Protein AF-A0A835E9G3-F1 (afdb_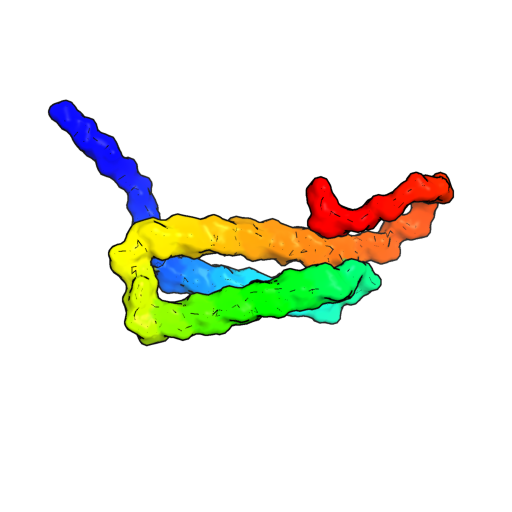mo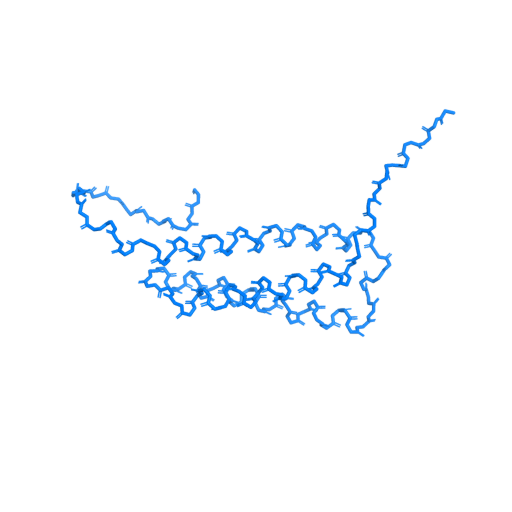nomer)

Mean predicted aligned error: 10.94 Å

Radius of gyration: 18.56 Å; Cα contacts (8 Å, |Δi|>4): 81; chains: 1; bounding box: 53×31×53 Å

Nearest PDB structures (foldseek):
  7w4d-assembly1_H  TM=5.711E-01  e=5.400E-01  Sus scrofa
  1s94-assembly1_A  TM=4.400E-01  e=3.464E-01  Doryteuthis pealeii
  8iao-assembly1_V  TM=5.916E-01  e=2.045E+00  Mus musculus
  7v2d-assembly1_H  TM=5.210E-01  e=1.638E+00  Sus scrofa
  1vcs-assembly1_A  TM=3.240E-01  e=3.188E+00  Mus musculus

Solvent-accessible surface area (backbone atoms only — not comparable to full-atom values): 6708 Å² total; per-residue (Å²): 135,85,79,83,73,70,86,68,76,81,59,56,42,67,62,43,50,55,50,40,40,53,49,35,51,52,33,42,59,42,46,78,64,41,82,42,63,60,66,61,38,50,50,51,38,54,54,39,49,54,49,38,56,52,49,56,51,39,55,74,70,56,76,46,80,83,40,77,67,49,33,54,54,41,52,58,47,40,55,51,47,54,52,50,37,54,50,37,51,55,32,47,59,64,77,75,77,82,75,89,81,88,81,93,74,85,80,70,75,84,55,133

InterPro domains:
  IPR036537 Adaptor protein Cbl, N-terminal domain superfamily [G3DSA:1.20.930.20] (12-109)
  IPR054000 Mixed lineage kinase domain-like, N-terminal domain [PF22215] (17-105)
  IPR059179 MLKL-like, MCAfunc domain [cd21037] (20-105)

Structure (mmCIF, N/CA/C/O backbone):
data_AF-A0A835E9G3-F1
#
_entry.id   AF-A0A835E9G3-F1
#
loop_
_atom_site.group_PDB
_atom_site.id
_atom_site.type_symbol
_atom_site.label_atom_id
_atom_site.label_alt_id
_atom_site.label_comp_id
_atom_site.label_asym_id
_atom_site.label_entity_id
_atom_site.label_seq_id
_atom_site.pdbx_PDB_ins_code
_atom_site.Cartn_x
_atom_site.Cartn_y
_atom_site.Cartn_z
_atom_site.occupancy
_atom_site.B_iso_or_equiv
_atom_site.auth_seq_id
_atom_site.auth_comp_id
_atom_site.auth_asym_id
_atom_site.auth_atom_id
_atom_site.pdbx_PDB_model_num
ATOM 1 N N . MET A 1 1 ? 44.387 0.442 -13.099 1.00 39.34 1 MET A N 1
ATOM 2 C CA . MET A 1 1 ? 43.894 1.091 -11.867 1.00 39.34 1 MET A CA 1
ATOM 3 C C . MET A 1 1 ? 42.383 0.963 -11.883 1.00 39.34 1 MET A C 1
ATOM 5 O O . MET A 1 1 ? 41.772 1.375 -12.857 1.00 39.34 1 MET A O 1
ATOM 9 N N . ALA A 1 2 ? 41.844 0.213 -10.924 1.00 41.78 2 ALA A N 1
ATOM 10 C CA . ALA A 1 2 ? 40.515 -0.388 -10.968 1.00 41.78 2 ALA A CA 1
ATOM 11 C C . ALA A 1 2 ? 39.379 0.650 -10.983 1.00 41.78 2 ALA A C 1
ATOM 13 O O . ALA A 1 2 ? 39.349 1.551 -10.149 1.00 41.78 2 ALA A O 1
ATOM 14 N N . LEU A 1 3 ? 38.424 0.477 -11.901 1.00 42.53 3 LEU A N 1
ATOM 15 C CA . LEU A 1 3 ? 37.092 1.059 -11.774 1.00 42.53 3 LEU A CA 1
ATOM 16 C C . LEU A 1 3 ? 36.376 0.287 -10.666 1.00 42.53 3 LEU A C 1
ATOM 18 O O . LEU A 1 3 ? 36.124 -0.910 -10.805 1.00 42.53 3 LEU A O 1
ATOM 22 N N . ILE A 1 4 ? 36.069 0.968 -9.565 1.00 52.56 4 ILE A N 1
ATOM 23 C CA . ILE A 1 4 ? 35.143 0.476 -8.547 1.00 52.56 4 ILE A CA 1
ATOM 24 C C . ILE A 1 4 ? 33.754 0.492 -9.190 1.00 52.56 4 ILE A C 1
ATOM 26 O O . ILE A 1 4 ? 32.985 1.436 -9.034 1.00 52.56 4 ILE A O 1
ATOM 30 N N . VAL A 1 5 ? 33.436 -0.541 -9.967 1.00 53.09 5 VAL A N 1
ATOM 31 C CA . VAL A 1 5 ? 32.042 -0.903 -10.199 1.00 53.09 5 VAL A CA 1
ATOM 32 C C . VAL A 1 5 ? 31.609 -1.532 -8.888 1.00 53.09 5 VAL A C 1
ATOM 34 O O . VAL A 1 5 ? 31.922 -2.689 -8.602 1.00 53.09 5 VAL A O 1
ATOM 37 N N . GLY A 1 6 ? 30.993 -0.714 -8.032 1.00 47.53 6 GLY A N 1
ATOM 38 C CA . GLY A 1 6 ? 30.324 -1.210 -6.842 1.00 47.53 6 GLY A CA 1
ATOM 39 C C . GLY A 1 6 ? 29.452 -2.391 -7.249 1.00 47.53 6 GLY A C 1
ATOM 40 O O . GLY A 1 6 ? 28.755 -2.322 -8.263 1.00 47.53 6 GLY A O 1
ATOM 41 N N . HIS A 1 7 ? 29.534 -3.481 -6.491 1.00 45.19 7 HIS A N 1
ATOM 42 C CA . HIS A 1 7 ? 28.555 -4.558 -6.541 1.00 45.19 7 HIS A CA 1
ATOM 43 C C . HIS A 1 7 ? 27.198 -3.951 -6.169 1.00 45.19 7 HIS A C 1
ATOM 45 O O . HIS A 1 7 ? 26.786 -3.961 -5.013 1.00 45.19 7 HIS A O 1
ATOM 51 N N . ARG A 1 8 ? 26.531 -3.329 -7.141 1.00 47.91 8 ARG A N 1
ATOM 52 C CA . ARG A 1 8 ? 25.145 -2.922 -7.016 1.00 47.91 8 ARG A CA 1
ATOM 53 C C . ARG A 1 8 ? 24.387 -4.232 -7.100 1.00 47.91 8 ARG A C 1
ATOM 55 O O . ARG A 1 8 ? 24.324 -4.830 -8.172 1.00 47.91 8 ARG A O 1
ATOM 62 N N . SER A 1 9 ? 23.928 -4.718 -5.950 1.00 51.62 9 SER A N 1
ATOM 63 C CA . SER A 1 9 ? 22.948 -5.795 -5.894 1.00 51.62 9 SER A CA 1
ATOM 64 C C . SER A 1 9 ? 21.867 -5.428 -6.907 1.00 51.62 9 SER A C 1
ATOM 66 O O . SER A 1 9 ? 21.237 -4.378 -6.770 1.00 51.62 9 SER A O 1
ATOM 68 N N . MET A 1 10 ? 21.734 -6.196 -7.989 1.00 54.12 10 MET A N 1
ATOM 69 C CA . MET A 1 10 ? 20.598 -6.054 -8.891 1.00 54.12 10 MET A CA 1
ATOM 70 C C . MET A 1 10 ? 19.399 -6.553 -8.094 1.00 54.12 10 MET A C 1
ATOM 72 O O . MET A 1 10 ? 19.069 -7.734 -8.128 1.00 54.12 10 MET A O 1
ATOM 76 N N . ALA A 1 11 ? 18.831 -5.670 -7.271 1.00 63.62 11 ALA A N 1
ATOM 77 C CA . ALA A 1 11 ? 17.562 -5.923 -6.627 1.00 63.62 11 ALA A CA 1
ATOM 78 C C . ALA A 1 11 ? 16.552 -6.130 -7.753 1.00 63.62 11 ALA A C 1
ATOM 80 O O . ALA A 1 11 ? 16.389 -5.252 -8.607 1.00 63.62 11 ALA A O 1
ATOM 81 N N . ASP A 1 12 ? 15.958 -7.320 -7.777 1.00 81.12 12 ASP A N 1
ATOM 82 C CA . ASP A 1 12 ? 14.946 -7.690 -8.751 1.00 81.12 12 ASP A CA 1
ATOM 83 C C . ASP A 1 12 ? 13.756 -6.726 -8.604 1.00 81.12 12 ASP A C 1
ATOM 85 O O . ASP A 1 12 ? 13.077 -6.740 -7.569 1.00 81.12 12 ASP A O 1
ATOM 89 N N . PRO A 1 13 ? 13.505 -5.859 -9.600 1.00 81.00 13 PRO A N 1
ATOM 90 C CA . PRO A 1 13 ? 12.441 -4.870 -9.516 1.00 81.00 13 PRO A CA 1
ATOM 91 C C . PRO A 1 13 ? 11.066 -5.537 -9.401 1.00 81.00 13 PRO A C 1
ATOM 93 O O . PRO A 1 13 ? 10.174 -4.976 -8.767 1.00 81.00 13 PRO A O 1
ATOM 96 N N . VAL A 1 14 ? 10.896 -6.752 -9.934 1.00 84.38 14 VAL A N 1
ATOM 97 C CA . VAL A 1 14 ? 9.651 -7.518 -9.799 1.00 84.38 14 VAL A CA 1
ATOM 98 C C . VAL A 1 14 ? 9.419 -7.923 -8.345 1.00 84.38 14 VAL A C 1
ATOM 100 O O . VAL A 1 14 ? 8.335 -7.684 -7.808 1.00 84.38 14 VAL A O 1
ATOM 103 N N . ALA A 1 15 ? 10.441 -8.464 -7.679 1.00 87.00 15 ALA A N 1
ATOM 104 C CA . ALA A 1 15 ? 10.374 -8.785 -6.255 1.00 87.00 15 ALA A CA 1
ATOM 105 C C . ALA A 1 15 ? 10.102 -7.539 -5.389 1.00 87.00 15 ALA A C 1
ATOM 107 O O . ALA A 1 15 ? 9.321 -7.606 -4.435 1.00 87.00 15 ALA A O 1
ATOM 108 N N . GLY A 1 16 ? 10.693 -6.391 -5.745 1.00 88.81 16 GLY A N 1
ATOM 109 C CA . GLY A 1 16 ? 10.434 -5.108 -5.083 1.00 88.81 16 GLY A CA 1
ATOM 110 C C . GLY A 1 16 ? 8.968 -4.674 -5.189 1.00 88.81 16 GLY A C 1
ATOM 111 O O . GLY A 1 16 ? 8.343 -4.332 -4.183 1.00 88.81 16 GLY A O 1
ATOM 112 N N . VAL A 1 17 ? 8.372 -4.759 -6.385 1.00 90.12 17 VAL A N 1
ATOM 113 C CA . VAL A 1 17 ? 6.946 -4.441 -6.585 1.00 90.12 17 VAL A CA 1
ATOM 114 C C . VAL A 1 17 ? 6.045 -5.384 -5.796 1.00 90.12 17 VAL A C 1
ATOM 116 O O . VAL A 1 17 ? 5.120 -4.918 -5.130 1.00 90.12 17 VAL A O 1
ATOM 119 N N . GLU A 1 18 ? 6.323 -6.690 -5.803 1.00 91.12 18 GLU A N 1
ATOM 120 C CA . GLU A 1 18 ? 5.542 -7.656 -5.023 1.00 91.12 18 GLU A CA 1
ATOM 121 C C . GLU A 1 18 ? 5.555 -7.306 -3.526 1.00 91.12 18 GLU A C 1
ATOM 123 O O . GLU A 1 18 ? 4.517 -7.339 -2.856 1.00 91.12 18 GLU A O 1
ATOM 128 N N . LYS A 1 19 ? 6.719 -6.917 -2.994 1.00 92.56 19 LYS A N 1
ATOM 129 C CA . LYS A 1 19 ? 6.858 -6.506 -1.595 1.00 92.56 19 LYS A CA 1
ATOM 130 C C . LYS A 1 19 ? 6.109 -5.207 -1.296 1.00 92.56 19 LYS A C 1
ATOM 132 O O . LYS A 1 19 ? 5.402 -5.140 -0.290 1.00 92.56 19 LYS A O 1
ATOM 137 N N . ILE A 1 20 ? 6.177 -4.217 -2.185 1.00 93.94 20 ILE A N 1
ATOM 138 C CA . ILE A 1 20 ? 5.412 -2.967 -2.076 1.00 93.94 20 ILE A CA 1
ATOM 139 C C . ILE A 1 20 ? 3.901 -3.229 -2.080 1.00 93.94 20 ILE A C 1
ATOM 141 O O . ILE A 1 20 ? 3.179 -2.659 -1.261 1.00 93.94 20 ILE A O 1
ATOM 145 N N . VAL A 1 21 ? 3.403 -4.111 -2.951 1.00 93.31 21 VAL A N 1
ATOM 146 C CA . VAL A 1 21 ? 1.979 -4.486 -2.983 1.00 93.31 21 VAL A CA 1
ATOM 147 C C . VAL A 1 21 ? 1.559 -5.138 -1.663 1.00 93.31 21 VAL A C 1
ATOM 149 O O . VAL A 1 21 ? 0.529 -4.765 -1.099 1.00 93.31 21 VAL A O 1
ATOM 152 N N . LYS A 1 22 ? 2.374 -6.047 -1.112 1.00 95.38 22 LYS A N 1
ATOM 153 C CA . LYS A 1 22 ? 2.115 -6.664 0.202 1.00 95.38 22 LYS A CA 1
ATOM 154 C C . LYS A 1 22 ? 2.091 -5.634 1.333 1.00 95.38 22 LYS A C 1
ATOM 156 O O . LYS A 1 22 ? 1.175 -5.665 2.152 1.00 95.38 22 LYS A O 1
ATOM 161 N N . LEU A 1 23 ? 3.046 -4.701 1.361 1.00 96.38 23 LEU A N 1
ATOM 162 C CA . LEU A 1 23 ? 3.049 -3.598 2.329 1.00 96.38 23 LEU A CA 1
ATOM 163 C C . LEU A 1 23 ? 1.799 -2.726 2.184 1.00 96.38 23 LEU A C 1
ATOM 165 O O . LEU A 1 23 ? 1.204 -2.333 3.185 1.00 96.38 23 LEU A O 1
ATOM 169 N N . GLY A 1 24 ? 1.364 -2.465 0.951 1.00 95.69 24 GLY A N 1
ATOM 170 C CA . GLY A 1 24 ? 0.167 -1.675 0.699 1.00 95.69 24 GLY A CA 1
ATOM 171 C C . GLY A 1 24 ? -1.112 -2.309 1.236 1.00 95.69 24 GLY A C 1
ATOM 172 O O . GLY A 1 24 ? -1.936 -1.618 1.841 1.00 95.69 24 GLY A O 1
ATOM 173 N N . LEU A 1 25 ? -1.244 -3.628 1.092 1.00 96.19 25 LEU A N 1
ATOM 174 C CA . LEU A 1 25 ? -2.340 -4.388 1.691 1.00 96.19 25 LEU A CA 1
ATOM 175 C C . LEU A 1 25 ? -2.280 -4.360 3.223 1.00 96.19 25 LEU A C 1
ATOM 177 O O . LEU A 1 25 ? -3.289 -4.053 3.852 1.00 96.19 25 LEU A O 1
ATOM 181 N N . ALA A 1 26 ? -1.102 -4.573 3.815 1.00 96.81 26 ALA A N 1
ATOM 182 C CA . ALA A 1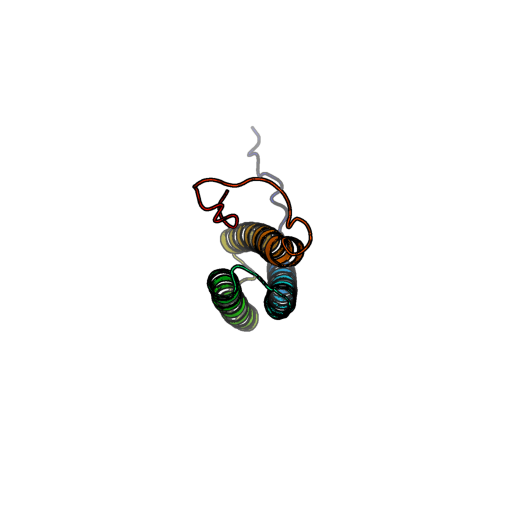 26 ? -0.929 -4.513 5.267 1.00 96.81 26 ALA A CA 1
ATOM 183 C C . ALA A 1 26 ? -1.286 -3.130 5.842 1.00 96.81 26 ALA A C 1
ATOM 185 O O . ALA A 1 26 ? -1.945 -3.035 6.874 1.00 96.81 26 ALA A O 1
ATOM 186 N N . ILE A 1 27 ? -0.909 -2.045 5.156 1.00 96.12 27 ILE A N 1
ATOM 187 C CA . ILE A 1 27 ? -1.285 -0.677 5.542 1.00 96.12 27 ILE A CA 1
ATOM 188 C C . ILE A 1 27 ? -2.796 -0.495 5.464 1.00 96.12 27 ILE A C 1
ATOM 190 O O . ILE A 1 27 ? -3.388 0.029 6.401 1.00 96.12 27 ILE A O 1
ATOM 194 N N . LYS A 1 28 ? -3.436 -0.931 4.375 1.00 95.88 28 LYS A N 1
ATOM 195 C CA . LYS A 1 28 ? -4.896 -0.864 4.241 1.00 95.88 28 LYS A CA 1
ATOM 196 C C . LYS A 1 28 ? -5.585 -1.566 5.416 1.00 95.88 28 LYS A C 1
ATOM 198 O O . LYS A 1 28 ? -6.438 -0.957 6.053 1.00 95.88 28 LYS A O 1
ATOM 203 N N . GLU A 1 29 ? -5.191 -2.802 5.710 1.00 95.94 29 GLU A N 1
ATOM 204 C CA . GLU A 1 29 ? -5.748 -3.592 6.814 1.00 95.94 29 GLU A CA 1
ATOM 205 C C . GLU A 1 29 ? -5.507 -2.928 8.173 1.00 95.94 29 GLU A C 1
ATOM 207 O O . GLU A 1 29 ? -6.402 -2.887 9.013 1.00 95.94 29 GLU A O 1
ATOM 212 N N . ALA A 1 30 ? -4.321 -2.351 8.384 1.00 94.19 30 ALA A N 1
ATOM 213 C CA . ALA A 1 30 ? -4.006 -1.637 9.612 1.00 94.19 30 ALA A CA 1
ATOM 214 C C . ALA A 1 30 ? -4.847 -0.358 9.771 1.00 94.19 30 ALA A C 1
ATOM 216 O O . ALA A 1 30 ? -5.306 -0.069 10.875 1.00 94.19 30 ALA A O 1
ATOM 217 N N . VAL A 1 31 ? -5.093 0.382 8.684 1.00 94.19 31 VAL A N 1
ATOM 218 C CA . VAL A 1 31 ? -5.963 1.570 8.683 1.00 94.19 31 VAL A CA 1
ATOM 219 C C . VAL A 1 31 ? -7.415 1.196 8.980 1.00 94.19 31 VAL A C 1
ATOM 221 O O . VAL A 1 31 ? -8.095 1.932 9.687 1.00 94.19 31 VAL A O 1
ATOM 224 N N . ASP A 1 32 ? -7.892 0.040 8.519 1.00 93.25 32 ASP A N 1
ATOM 225 C CA . ASP A 1 32 ? -9.266 -0.411 8.781 1.00 93.25 32 ASP A CA 1
ATOM 226 C C . ASP A 1 32 ? -9.539 -0.685 10.279 1.00 93.25 32 ASP A C 1
ATOM 228 O O . ASP A 1 32 ? -10.698 -0.799 10.687 1.00 93.25 32 ASP A O 1
ATOM 232 N N . THR A 1 33 ? -8.499 -0.757 11.120 1.00 91.81 33 THR A N 1
ATOM 233 C CA . THR A 1 33 ? -8.620 -0.992 12.568 1.00 91.81 33 THR A CA 1
ATOM 234 C C . THR A 1 33 ? -8.233 0.205 13.444 1.00 91.81 33 THR A C 1
ATOM 236 O O . THR A 1 33 ? -8.370 0.116 14.670 1.00 91.81 33 THR A O 1
ATOM 239 N N . VAL A 1 34 ? -7.783 1.328 12.863 1.00 88.81 34 VAL A N 1
ATOM 240 C CA . VAL A 1 34 ? -7.397 2.513 13.649 1.00 88.81 34 VAL A CA 1
ATOM 241 C C . VAL A 1 34 ? -8.590 3.114 14.395 1.00 88.81 34 VAL A C 1
ATOM 243 O O . VAL A 1 34 ? -9.741 3.005 13.978 1.00 88.81 34 VAL A O 1
ATOM 246 N N . ARG A 1 35 ? -8.310 3.748 15.538 1.00 84.88 35 ARG A N 1
ATOM 247 C CA . ARG A 1 35 ? -9.309 4.450 16.372 1.00 84.88 35 ARG A CA 1
ATOM 248 C C . ARG A 1 35 ? -8.987 5.931 16.573 1.00 84.88 35 ARG A C 1
ATOM 250 O O . ARG A 1 35 ? -9.752 6.652 17.210 1.00 84.88 35 ARG A O 1
ATOM 257 N N . HIS A 1 36 ?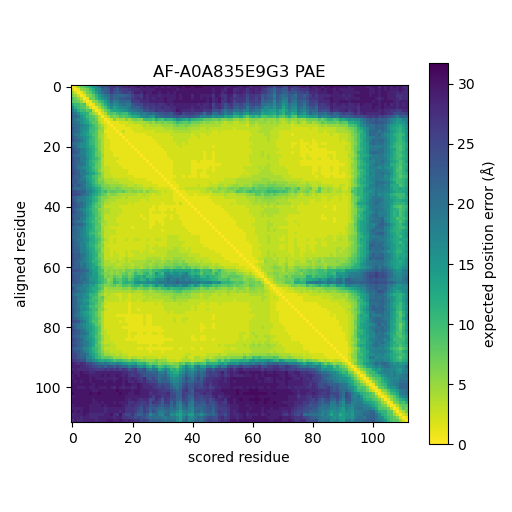 -7.839 6.369 16.065 1.00 83.25 36 HIS A N 1
ATOM 258 C CA . HIS A 1 36 ? -7.300 7.717 16.191 1.00 83.25 36 HIS A CA 1
ATOM 259 C C . HIS A 1 36 ? -6.653 8.127 14.869 1.00 83.25 36 HIS A C 1
ATOM 261 O O . HIS A 1 36 ? -6.179 7.261 14.135 1.00 83.25 36 HIS A O 1
ATOM 267 N N . ASN A 1 37 ? -6.607 9.436 14.597 1.00 83.81 37 ASN A N 1
ATOM 268 C CA . ASN A 1 37 ? -6.010 10.005 13.381 1.00 83.81 37 ASN A CA 1
ATOM 269 C C . ASN A 1 37 ? -6.560 9.345 12.101 1.00 83.81 37 ASN A C 1
ATOM 271 O O . ASN A 1 37 ? -5.811 8.972 11.195 1.00 83.81 37 ASN A O 1
ATOM 275 N N . GLU A 1 38 ? -7.878 9.100 12.073 1.00 87.75 38 GLU A N 1
ATOM 276 C CA . GLU A 1 38 ? -8.525 8.363 10.985 1.00 87.75 38 GLU A CA 1
ATOM 277 C C . GLU A 1 38 ? -8.342 9.078 9.647 1.00 87.75 38 GLU A C 1
ATOM 279 O O . GLU A 1 38 ? -8.122 8.419 8.636 1.00 87.75 38 GLU A O 1
ATOM 284 N N . GLU A 1 39 ? -8.402 10.409 9.615 1.00 90.94 39 GLU A N 1
ATOM 285 C CA . GLU A 1 39 ? -8.236 11.189 8.387 1.00 90.94 39 GLU A CA 1
ATOM 286 C C . GLU A 1 39 ? -6.823 11.027 7.809 1.00 90.94 39 GLU A C 1
ATOM 288 O O . GLU A 1 39 ? -6.665 10.662 6.641 1.00 90.94 39 GLU A O 1
ATOM 293 N N . GLU A 1 40 ? -5.797 11.187 8.643 1.00 89.38 40 GLU A N 1
ATOM 294 C CA . GLU A 1 40 ? -4.392 11.056 8.263 1.00 89.38 40 GLU A CA 1
ATOM 295 C C . GLU A 1 40 ? -4.062 9.621 7.830 1.00 89.38 40 GLU A C 1
ATOM 297 O O . GLU A 1 40 ? -3.436 9.403 6.789 1.00 89.38 40 GLU A O 1
ATOM 302 N N . CYS A 1 41 ? -4.551 8.623 8.572 1.00 92.62 41 CYS A N 1
ATOM 303 C CA . CYS A 1 41 ? -4.404 7.210 8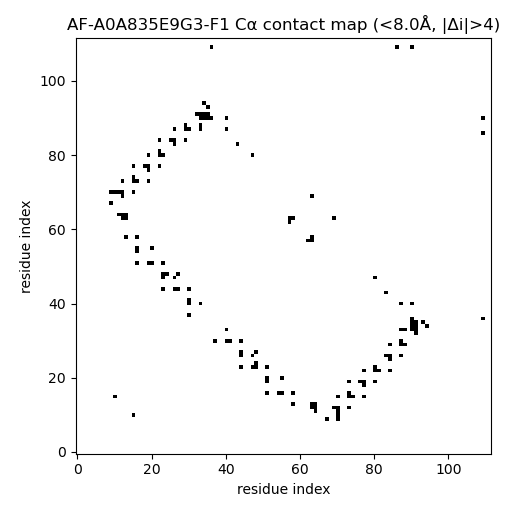.222 1.00 92.62 41 CYS A CA 1
ATOM 304 C C . CYS A 1 41 ? -5.109 6.877 6.897 1.00 92.62 41 CYS A C 1
ATOM 306 O O . CYS A 1 41 ? -4.574 6.145 6.060 1.00 92.62 41 CYS A O 1
ATOM 308 N N . ASN A 1 42 ? -6.289 7.452 6.655 1.00 93.81 42 ASN A N 1
ATOM 309 C CA . ASN A 1 42 ? -7.012 7.288 5.398 1.00 93.81 42 ASN A CA 1
ATOM 310 C C . ASN A 1 42 ? -6.282 7.924 4.213 1.00 93.81 42 ASN A C 1
ATOM 312 O O . ASN A 1 42 ? -6.313 7.376 3.106 1.00 93.81 42 ASN A O 1
ATOM 316 N N . GLU A 1 43 ? -5.613 9.056 4.421 1.00 94.38 43 GLU A N 1
ATOM 317 C CA . GLU A 1 43 ? -4.780 9.6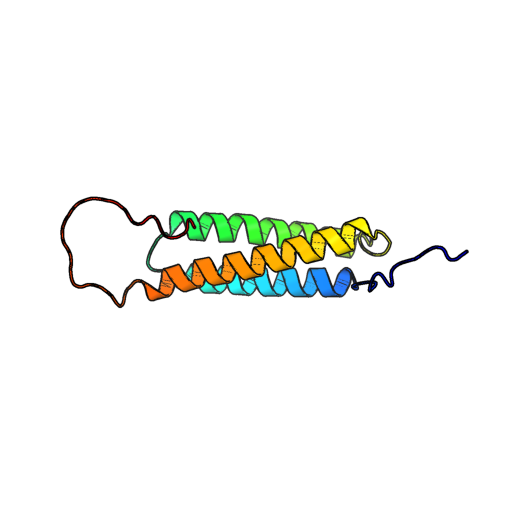70 3.395 1.00 94.38 43 GLU A CA 1
ATOM 318 C C . GLU A 1 43 ? -3.556 8.807 3.065 1.00 94.38 43 GLU A C 1
ATOM 320 O O . GLU A 1 43 ? -3.274 8.589 1.881 1.00 94.38 43 GLU A O 1
ATOM 325 N N . ILE A 1 44 ? -2.894 8.231 4.076 1.00 92.88 44 ILE A N 1
ATOM 326 C CA . ILE A 1 44 ? -1.825 7.244 3.872 1.00 92.88 44 ILE A CA 1
ATOM 327 C C . ILE A 1 44 ? -2.354 6.085 3.022 1.00 92.88 44 ILE A C 1
ATOM 329 O O . ILE A 1 44 ? -1.823 5.835 1.939 1.00 92.88 44 ILE A O 1
ATOM 333 N N . ARG A 1 45 ? -3.456 5.440 3.434 1.00 94.69 45 ARG A N 1
ATOM 334 C CA . ARG A 1 45 ? -4.081 4.337 2.682 1.00 94.69 45 ARG A CA 1
ATOM 335 C C . ARG A 1 45 ? -4.328 4.707 1.221 1.00 94.69 45 ARG A C 1
ATOM 337 O O . ARG A 1 45 ? -3.965 3.950 0.325 1.00 94.69 45 ARG A O 1
ATOM 344 N N . ARG A 1 46 ? -4.908 5.883 0.963 1.00 96.31 46 ARG A N 1
ATOM 345 C CA . ARG A 1 46 ? -5.208 6.354 -0.398 1.00 96.31 46 ARG A CA 1
ATOM 346 C C . ARG A 1 46 ? -3.950 6.455 -1.261 1.00 96.31 46 ARG A C 1
ATOM 348 O O . ARG A 1 46 ? -3.959 6.011 -2.407 1.00 96.31 46 ARG A O 1
ATOM 355 N N . ARG A 1 47 ? -2.881 7.059 -0.733 1.00 95.56 47 ARG A N 1
ATOM 356 C CA . ARG A 1 47 ? -1.620 7.252 -1.467 1.00 95.56 47 ARG A CA 1
ATOM 357 C C . ARG A 1 47 ? -0.937 5.918 -1.754 1.00 95.56 47 ARG A C 1
ATOM 359 O O . ARG A 1 47 ? -0.498 5.690 -2.876 1.00 95.56 47 ARG A O 1
ATOM 366 N N . VAL A 1 48 ? -0.915 5.033 -0.764 1.00 94.62 48 VAL A N 1
ATOM 367 C CA . VAL A 1 48 ? -0.295 3.712 -0.866 1.00 94.62 48 VAL A CA 1
ATOM 368 C C . VAL A 1 48 ? -0.991 2.839 -1.905 1.00 94.62 48 VAL A C 1
ATOM 370 O O . VAL A 1 48 ? -0.319 2.313 -2.787 1.00 94.62 48 VAL A O 1
ATOM 373 N N . LEU A 1 49 ? -2.326 2.758 -1.874 1.00 93.75 49 LEU A N 1
ATOM 374 C CA . LEU A 1 49 ? -3.086 2.003 -2.877 1.00 93.75 49 LEU A CA 1
ATOM 375 C C . LEU A 1 49 ? -2.835 2.533 -4.292 1.00 93.75 49 LEU A C 1
ATOM 377 O O . LEU A 1 49 ? -2.616 1.754 -5.214 1.00 93.75 49 LEU A O 1
ATOM 381 N N . ARG A 1 50 ? -2.759 3.861 -4.454 1.00 95.50 50 ARG A N 1
ATOM 382 C CA . ARG A 1 50 ? -2.441 4.471 -5.750 1.00 95.50 50 ARG A CA 1
ATOM 383 C C . ARG A 1 50 ? -1.052 4.073 -6.255 1.00 95.50 50 ARG A C 1
ATOM 385 O O . ARG A 1 50 ? -0.897 3.841 -7.451 1.00 95.50 50 ARG A O 1
ATOM 392 N N . PHE A 1 51 ? -0.048 3.997 -5.382 1.00 92.75 51 PHE A N 1
ATOM 393 C CA . PHE A 1 51 ? 1.275 3.510 -5.775 1.00 92.75 51 PHE A CA 1
ATOM 394 C C . PHE A 1 51 ? 1.239 2.028 -6.146 1.00 92.75 51 PHE A C 1
ATOM 396 O O . PHE A 1 51 ? 1.763 1.673 -7.196 1.00 92.75 51 PHE A O 1
ATOM 403 N N . SER A 1 52 ? 0.567 1.180 -5.363 1.00 90.62 52 SER A N 1
ATOM 404 C CA . SER A 1 52 ? 0.406 -0.243 -5.689 1.00 90.62 52 SER A CA 1
ATOM 405 C C . SER A 1 52 ? -0.250 -0.457 -7.062 1.00 90.62 52 SER A C 1
ATOM 407 O O . SER A 1 52 ? 0.234 -1.283 -7.838 1.00 90.62 52 SER A O 1
ATOM 409 N N . ASP A 1 53 ? -1.281 0.322 -7.404 1.00 91.25 53 ASP A N 1
ATOM 410 C CA . ASP A 1 53 ? -1.961 0.254 -8.706 1.00 91.25 53 ASP A CA 1
ATOM 411 C C . ASP A 1 53 ? -1.043 0.664 -9.867 1.00 91.25 53 ASP A C 1
ATOM 413 O O . ASP A 1 53 ? -1.023 0.011 -10.913 1.00 91.25 53 ASP A O 1
ATOM 417 N N . ILE A 1 54 ? -0.274 1.746 -9.695 1.00 92.81 54 ILE A N 1
ATOM 418 C CA . ILE A 1 54 ? 0.670 2.237 -10.710 1.00 92.81 54 ILE A CA 1
ATOM 419 C C . ILE A 1 54 ? 1.789 1.218 -10.933 1.00 92.81 54 ILE A C 1
ATOM 421 O O . ILE A 1 54 ? 2.110 0.895 -12.074 1.00 92.81 54 ILE A O 1
ATOM 425 N N . LEU A 1 55 ? 2.376 0.693 -9.858 1.00 90.62 55 LEU A N 1
ATOM 426 C CA . LEU A 1 55 ? 3.485 -0.255 -9.953 1.00 90.62 55 LEU A CA 1
ATOM 427 C C . LEU A 1 55 ? 3.038 -1.584 -10.561 1.00 90.62 55 LEU A C 1
ATOM 429 O O . LEU A 1 55 ? 3.750 -2.133 -11.396 1.00 90.62 55 LEU A O 1
ATOM 433 N N . SER A 1 56 ? 1.833 -2.053 -10.227 1.00 88.44 56 SER A N 1
ATOM 434 C CA . SER A 1 56 ? 1.249 -3.246 -10.850 1.00 88.44 56 SER A CA 1
ATOM 435 C C . SER A 1 56 ? 1.096 -3.074 -12.366 1.00 88.44 56 SER A C 1
ATOM 437 O O . SER A 1 56 ? 1.416 -3.986 -13.126 1.00 88.44 56 SER A O 1
ATOM 439 N N . GLN A 1 57 ? 0.664 -1.893 -12.826 1.00 89.88 57 GLN A N 1
ATOM 440 C CA . GLN A 1 57 ? 0.588 -1.579 -14.258 1.00 89.88 57 GLN A CA 1
ATOM 441 C C . GLN A 1 57 ? 1.976 -1.511 -14.908 1.00 89.88 57 GLN A C 1
ATOM 443 O O . GLN A 1 57 ? 2.178 -2.081 -15.977 1.00 89.88 57 GLN A O 1
ATOM 448 N N . LEU A 1 58 ? 2.949 -0.857 -14.267 1.00 87.19 58 LEU A N 1
ATOM 449 C CA . LEU A 1 58 ? 4.319 -0.751 -14.787 1.00 87.19 58 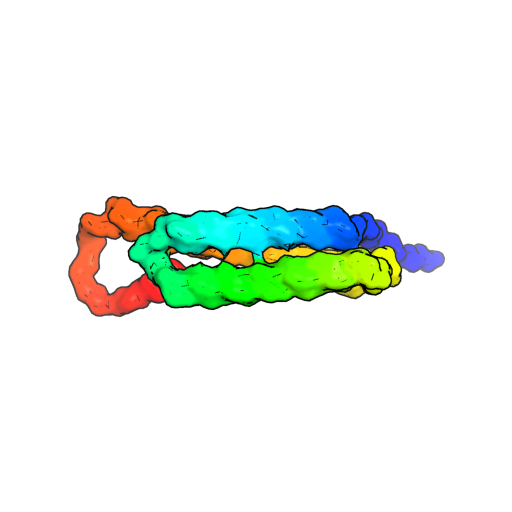LEU A CA 1
ATOM 450 C C . LEU A 1 58 ? 5.032 -2.108 -14.870 1.00 87.19 58 LEU A C 1
ATOM 452 O O . LEU A 1 58 ? 5.815 -2.344 -15.790 1.00 87.19 58 LEU A O 1
ATOM 456 N N . GLN A 1 59 ? 4.742 -3.015 -13.938 1.00 84.81 59 GLN A N 1
ATOM 457 C CA . GLN A 1 59 ? 5.251 -4.379 -13.982 1.00 84.81 59 GLN A CA 1
ATOM 458 C C . GLN A 1 59 ? 4.659 -5.145 -15.175 1.00 84.81 59 GLN A C 1
ATOM 460 O O . GLN A 1 59 ? 5.389 -5.834 -15.885 1.00 84.81 59 GLN A O 1
ATOM 465 N N . GLN A 1 60 ? 3.358 -4.987 -15.447 1.00 85.38 60 GLN A N 1
ATOM 466 C CA . GLN A 1 60 ? 2.685 -5.625 -16.588 1.00 85.38 60 GLN A CA 1
ATOM 467 C C . GLN A 1 60 ? 3.214 -5.142 -17.944 1.00 85.38 60 GLN A C 1
ATOM 469 O O . GLN A 1 60 ? 3.227 -5.913 -18.901 1.00 85.38 60 GLN A O 1
ATOM 474 N N . THR A 1 61 ? 3.671 -3.890 -18.041 1.00 85.12 61 THR A N 1
ATOM 475 C CA . THR A 1 61 ? 4.260 -3.349 -19.277 1.00 85.12 61 THR A CA 1
ATOM 476 C C . THR A 1 61 ? 5.732 -3.723 -19.465 1.00 85.12 61 THR A C 1
ATOM 478 O O . THR A 1 61 ? 6.302 -3.404 -20.507 1.00 85.12 61 THR A O 1
ATOM 481 N N . GLY A 1 62 ? 6.367 -4.377 -18.484 1.00 77.00 62 GLY A N 1
ATOM 482 C CA . GLY A 1 62 ? 7.783 -4.755 -18.534 1.00 77.00 62 GLY A CA 1
ATOM 483 C C . GLY A 1 62 ? 8.758 -3.578 -18.427 1.00 77.00 62 GLY A C 1
A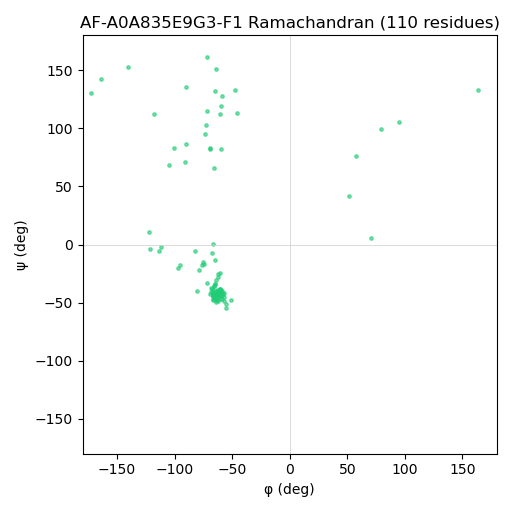TOM 484 O O . GLY A 1 62 ? 9.966 -3.780 -18.510 1.00 77.00 62 GLY A O 1
ATOM 485 N N . MET A 1 63 ? 8.266 -2.355 -18.193 1.00 73.88 63 MET A N 1
ATOM 486 C CA . MET A 1 63 ? 9.077 -1.127 -18.137 1.00 73.88 63 MET A CA 1
ATOM 487 C C . MET A 1 63 ? 10.038 -1.070 -16.938 1.00 73.88 63 MET A C 1
ATOM 489 O O . MET A 1 63 ? 10.852 -0.153 -16.839 1.00 73.88 63 MET A O 1
ATOM 493 N N . MET A 1 64 ? 9.939 -2.024 -16.012 1.00 72.50 64 MET A N 1
ATOM 494 C CA . MET A 1 64 ? 10.697 -2.034 -14.761 1.00 72.50 64 MET A CA 1
ATOM 495 C C . MET A 1 64 ? 11.984 -2.860 -14.810 1.00 72.50 64 MET A C 1
ATOM 497 O O . MET A 1 64 ? 12.846 -2.646 -13.965 1.00 72.50 64 MET A O 1
ATOM 501 N N 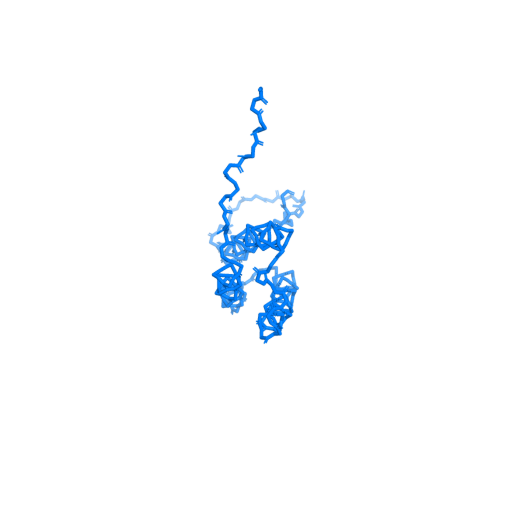. ASN A 1 65 ? 12.145 -3.754 -15.789 1.00 69.12 65 ASN A N 1
ATOM 502 C CA . ASN A 1 65 ? 13.164 -4.809 -15.737 1.00 69.12 65 ASN A CA 1
ATOM 503 C C . ASN A 1 65 ? 14.603 -4.339 -16.036 1.00 69.12 65 ASN A C 1
ATOM 505 O O . ASN A 1 65 ? 15.544 -5.019 -15.641 1.00 69.12 65 ASN A O 1
ATOM 509 N N . ASP A 1 66 ? 14.790 -3.165 -16.655 1.00 68.12 66 ASP A N 1
ATOM 510 C CA . ASP A 1 66 ? 16.090 -2.771 -17.232 1.00 68.12 66 ASP A CA 1
ATOM 511 C C . ASP A 1 66 ? 16.680 -1.460 -16.674 1.00 68.12 66 ASP A C 1
ATOM 513 O O . ASP A 1 66 ? 17.652 -0.927 -17.215 1.00 68.12 66 ASP A O 1
ATOM 517 N N . SER A 1 67 ? 16.118 -0.900 -15.594 1.00 75.12 67 SER A N 1
ATOM 518 C CA . SER A 1 67 ? 16.537 0.411 -15.071 1.00 75.12 67 SER A CA 1
ATOM 519 C C . SER A 1 67 ? 17.093 0.344 -13.641 1.00 75.12 67 SER A C 1
ATOM 521 O O . SER A 1 67 ? 16.327 0.189 -12.691 1.00 75.12 67 SER A O 1
ATOM 523 N N . PRO A 1 68 ? 18.403 0.590 -13.434 1.00 76.06 68 PRO A N 1
ATOM 524 C CA . PRO A 1 68 ? 18.996 0.708 -12.097 1.00 76.06 68 PRO A CA 1
ATOM 525 C C . PRO A 1 68 ? 18.400 1.841 -11.251 1.00 76.06 68 PRO A C 1
ATOM 527 O O . PRO A 1 68 ? 18.472 1.803 -10.024 1.00 76.06 68 PRO A O 1
ATOM 530 N N . ALA A 1 69 ? 17.840 2.871 -11.895 1.00 83.31 69 ALA A N 1
ATOM 531 C CA . ALA A 1 69 ? 17.116 3.934 -11.204 1.00 83.31 69 ALA A CA 1
ATOM 532 C C . ALA A 1 69 ? 15.764 3.437 -10.668 1.00 83.31 69 ALA A C 1
ATOM 534 O O . ALA A 1 69 ? 15.343 3.876 -9.602 1.00 83.31 69 ALA A O 1
ATOM 535 N N . MET A 1 70 ? 15.120 2.496 -11.371 1.00 83.94 70 MET A N 1
ATOM 536 C CA . MET A 1 70 ? 13.875 1.874 -10.918 1.00 83.94 70 MET A CA 1
ATOM 537 C C . MET A 1 70 ? 14.117 1.037 -9.661 1.00 83.94 70 MET A C 1
ATOM 539 O O . MET A 1 70 ? 13.398 1.215 -8.687 1.00 83.94 70 MET A O 1
ATOM 543 N N . SER A 1 71 ? 15.160 0.198 -9.637 1.00 83.25 71 SER A N 1
ATOM 544 C CA . SER A 1 71 ? 15.486 -0.605 -8.448 1.00 83.25 71 SER A CA 1
ATOM 545 C C . SER A 1 71 ? 15.716 0.263 -7.204 1.00 83.25 71 SER A C 1
ATOM 547 O O . SER A 1 71 ? 15.149 -0.031 -6.159 1.00 83.25 71 SER A O 1
ATOM 549 N N . GLY A 1 72 ? 16.474 1.364 -7.321 1.00 86.69 72 GLY A N 1
ATOM 550 C CA . GLY A 1 72 ? 16.688 2.285 -6.195 1.00 86.69 72 GLY A CA 1
ATOM 551 C C . GLY A 1 72 ? 15.406 2.989 -5.737 1.00 86.69 72 GLY A C 1
ATOM 552 O O . GLY A 1 72 ? 15.131 3.054 -4.547 1.00 86.69 72 GLY A O 1
ATOM 553 N N . ALA A 1 73 ? 14.571 3.450 -6.674 1.00 89.38 73 ALA A N 1
ATOM 554 C CA . ALA A 1 73 ? 13.295 4.081 -6.333 1.00 89.38 73 ALA A CA 1
ATOM 555 C C . ALA A 1 73 ? 12.308 3.109 -5.658 1.00 89.38 73 ALA A C 1
ATOM 557 O O . ALA A 1 73 ? 11.528 3.522 -4.800 1.00 89.38 73 ALA A O 1
ATOM 558 N N . LEU A 1 74 ? 12.323 1.830 -6.048 1.00 90.75 74 LEU A N 1
ATOM 559 C CA . LEU A 1 74 ? 11.515 0.788 -5.412 1.00 90.75 74 LEU A CA 1
ATOM 560 C C . LEU A 1 74 ? 11.994 0.504 -3.984 1.00 90.75 74 LEU A C 1
ATOM 562 O O . LEU A 1 74 ? 11.158 0.369 -3.097 1.00 90.75 74 LEU A O 1
ATOM 566 N N . GLU A 1 75 ? 13.306 0.473 -3.751 1.00 91.12 75 GLU A N 1
ATOM 567 C CA . GLU A 1 75 ? 13.892 0.313 -2.413 1.00 91.12 75 GLU A CA 1
ATOM 568 C C . GLU A 1 75 ? 13.509 1.484 -1.488 1.00 91.12 75 GLU A C 1
ATOM 570 O O . GLU A 1 75 ? 12.954 1.265 -0.411 1.00 91.12 75 GLU A O 1
ATOM 575 N N . ASP A 1 76 ? 13.666 2.730 -1.951 1.00 93.06 76 ASP A N 1
ATOM 576 C CA . ASP A 1 76 ? 13.269 3.929 -1.193 1.00 93.06 76 ASP A CA 1
ATOM 577 C C . ASP A 1 76 ? 11.761 3.941 -0.869 1.00 93.06 76 ASP A C 1
ATOM 579 O O . ASP A 1 76 ? 11.325 4.352 0.218 1.00 93.06 76 ASP A O 1
ATOM 583 N N . LEU A 1 77 ? 10.933 3.493 -1.821 1.00 94.19 77 LEU A N 1
ATOM 584 C CA . LEU A 1 77 ? 9.490 3.395 -1.631 1.00 94.19 77 LEU A CA 1
ATOM 585 C C . LEU A 1 77 ? 9.137 2.297 -0.627 1.00 94.19 77 LEU A C 1
ATOM 587 O O . LEU A 1 77 ? 8.291 2.516 0.236 1.00 94.19 77 LEU A O 1
ATOM 591 N N . GLU A 1 78 ? 9.782 1.138 -0.711 1.00 94.25 78 GLU A N 1
ATOM 592 C CA . GLU A 1 78 ? 9.605 0.043 0.234 1.00 94.25 78 GLU A CA 1
ATOM 593 C C . GLU A 1 78 ? 9.912 0.491 1.670 1.00 94.25 78 GLU A C 1
ATOM 595 O O . GLU A 1 78 ? 9.075 0.306 2.560 1.00 94.25 78 GLU A O 1
ATOM 600 N N . GLU A 1 79 ? 11.050 1.155 1.895 1.00 95.38 79 GLU A N 1
ATOM 601 C CA . GLU A 1 79 ? 11.402 1.706 3.207 1.00 95.38 79 GLU A CA 1
ATOM 602 C C . GLU A 1 79 ? 10.355 2.709 3.705 1.00 95.38 79 GLU A C 1
ATOM 604 O O . GLU A 1 79 ? 9.942 2.679 4.871 1.00 95.38 79 GLU A O 1
ATOM 609 N N . SER A 1 80 ? 9.896 3.591 2.816 1.00 95.75 80 SER A N 1
ATOM 610 C CA . SER A 1 80 ? 8.878 4.595 3.130 1.00 95.75 80 SER A CA 1
ATOM 611 C C . SER A 1 80 ? 7.544 3.954 3.521 1.00 95.75 80 SER A C 1
ATOM 613 O O . SER A 1 80 ? 6.911 4.383 4.489 1.00 95.75 80 SER A O 1
ATOM 615 N N . LEU A 1 81 ? 7.122 2.898 2.820 1.00 96.19 81 LEU A N 1
ATOM 616 C CA . LEU A 1 81 ? 5.907 2.150 3.142 1.00 96.19 81 LEU A CA 1
ATOM 617 C C . LEU A 1 81 ? 6.045 1.371 4.450 1.00 96.19 81 LEU A C 1
ATOM 619 O O . LEU A 1 81 ? 5.108 1.345 5.245 1.00 96.19 81 LEU A O 1
ATOM 623 N N . GLN A 1 82 ? 7.215 0.803 4.733 1.00 96.50 82 GLN A N 1
ATOM 624 C CA . GLN A 1 82 ? 7.454 0.137 6.008 1.00 96.50 82 GLN A CA 1
ATOM 625 C C . GLN A 1 82 ? 7.323 1.117 7.188 1.00 96.50 82 GLN A C 1
ATOM 627 O O . GLN A 1 82 ? 6.682 0.795 8.190 1.00 96.50 82 GLN A O 1
ATOM 632 N N . ARG A 1 83 ? 7.848 2.344 7.055 1.00 94.94 83 ARG A N 1
ATOM 633 C CA . ARG A 1 83 ? 7.657 3.411 8.056 1.00 94.94 83 ARG A CA 1
ATOM 634 C C . ARG A 1 83 ? 6.195 3.844 8.163 1.00 94.94 83 ARG A C 1
ATOM 636 O O . ARG A 1 83 ? 5.696 4.037 9.269 1.00 94.94 83 ARG A O 1
ATOM 643 N N . ALA A 1 84 ? 5.491 3.966 7.038 1.00 94.19 84 ALA A N 1
ATOM 644 C CA . ALA A 1 84 ? 4.068 4.301 7.034 1.00 94.19 84 ALA A CA 1
ATOM 645 C C . ALA A 1 84 ? 3.232 3.256 7.790 1.00 94.19 84 ALA A C 1
ATOM 647 O O . ALA A 1 84 ? 2.369 3.626 8.583 1.00 94.19 84 ALA A O 1
ATOM 648 N N . LEU A 1 85 ? 3.529 1.963 7.618 1.00 95.31 85 LEU A N 1
ATOM 649 C CA . LEU A 1 85 ? 2.875 0.891 8.369 1.00 95.31 85 LEU A CA 1
ATOM 650 C C . LEU A 1 85 ? 3.095 1.035 9.881 1.00 95.31 85 LEU A C 1
ATOM 652 O O . LEU A 1 85 ? 2.137 0.938 10.644 1.00 95.31 85 LEU A O 1
ATOM 656 N N . GLN A 1 86 ? 4.323 1.335 10.319 1.00 92.31 86 GLN A N 1
ATOM 657 C CA . GLN A 1 86 ? 4.619 1.572 11.738 1.00 92.31 86 GLN A CA 1
ATOM 658 C C . GLN A 1 86 ? 3.825 2.755 12.313 1.00 92.31 86 GLN A C 1
ATOM 660 O O . GLN A 1 86 ? 3.302 2.663 13.423 1.00 92.31 86 GLN A O 1
ATOM 665 N N . LEU A 1 87 ? 3.689 3.849 11.555 1.00 89.06 87 LEU A N 1
ATOM 666 C CA . LEU A 1 87 ? 2.892 5.010 11.964 1.00 89.06 87 LEU A CA 1
ATOM 667 C C . LEU A 1 87 ? 1.401 4.671 12.092 1.00 89.06 87 LEU A C 1
ATOM 669 O O . LEU A 1 87 ? 0.758 5.065 13.065 1.00 89.06 87 LEU A O 1
ATOM 673 N N . VAL A 1 88 ? 0.854 3.901 11.147 1.00 90.44 88 VAL A N 1
ATOM 674 C CA . VAL A 1 88 ? -0.543 3.444 11.205 1.00 90.44 88 VAL A CA 1
ATOM 675 C C . VAL A 1 88 ? -0.765 2.520 12.406 1.00 90.44 88 VAL A C 1
ATOM 677 O O . VAL A 1 88 ? -1.746 2.688 13.128 1.00 90.44 88 VAL A O 1
ATOM 680 N N . MET A 1 89 ? 0.156 1.595 12.685 1.00 89.94 89 MET A N 1
ATOM 681 C CA . MET A 1 89 ? 0.077 0.738 13.876 1.00 89.94 89 MET A CA 1
ATOM 682 C C . MET A 1 89 ? 0.114 1.555 15.177 1.00 89.94 89 MET A C 1
ATOM 684 O O . MET A 1 89 ? -0.671 1.301 16.088 1.00 89.94 89 MET A O 1
ATOM 688 N N . ALA A 1 90 ? 0.930 2.610 15.253 1.00 86.94 90 ALA A N 1
ATOM 689 C CA . ALA A 1 90 ? 0.947 3.506 16.414 1.00 86.94 90 ALA A CA 1
ATOM 690 C C . ALA A 1 90 ? -0.399 4.238 16.635 1.00 86.94 90 ALA A C 1
ATOM 692 O O . ALA A 1 90 ? -0.743 4.588 17.769 1.00 86.94 90 ALA A O 1
ATOM 693 N N . CYS A 1 91 ? -1.198 4.429 15.578 1.00 84.06 91 CYS A N 1
ATOM 694 C CA . CYS A 1 91 ? -2.557 4.976 15.673 1.00 84.06 91 CYS A CA 1
ATOM 695 C C . CYS A 1 91 ? -3.580 3.979 16.244 1.00 84.06 91 CYS A C 1
ATOM 697 O O . CYS A 1 91 ? -4.646 4.397 16.703 1.00 84.06 91 CYS A O 1
ATOM 699 N N . GLN A 1 92 ? -3.262 2.680 16.261 1.00 78.50 92 GLN A N 1
ATOM 700 C CA . GLN A 1 92 ? -4.072 1.643 16.909 1.00 78.50 92 GLN A CA 1
ATOM 701 C C . GLN A 1 92 ? -3.827 1.606 18.430 1.00 78.50 92 GLN A C 1
ATOM 703 O O . GLN A 1 92 ? -4.771 1.472 19.208 1.00 78.50 92 GLN A O 1
ATOM 708 N N . GLU A 1 93 ? -2.573 1.761 18.876 1.00 67.50 93 GLU A N 1
ATOM 709 C CA . GLU A 1 93 ? -2.162 1.524 20.274 1.00 67.50 93 GLU A CA 1
ATOM 710 C C . GLU A 1 93 ? -2.495 2.664 21.256 1.00 67.50 93 GLU A C 1
ATOM 712 O O . GLU A 1 93 ? -2.622 2.435 22.465 1.00 67.50 93 GLU A O 1
ATOM 717 N N . ARG A 1 94 ? -2.690 3.901 20.774 1.00 60.62 94 ARG A N 1
ATOM 718 C CA . ARG A 1 94 ? -2.912 5.084 21.638 1.00 60.62 94 ARG A CA 1
ATOM 719 C C . ARG A 1 94 ? -4.231 5.087 22.434 1.00 60.62 94 ARG A C 1
ATOM 721 O O . ARG A 1 94 ? -4.438 5.992 23.242 1.00 60.62 94 ARG A O 1
ATOM 728 N N . GLY A 1 95 ? -5.065 4.053 22.310 1.00 50.94 95 GLY A N 1
ATOM 729 C CA . GLY A 1 95 ? -6.255 3.845 23.141 1.00 50.94 95 GLY A CA 1
ATOM 730 C C . GLY A 1 95 ? -5.989 3.352 24.576 1.00 50.94 95 GLY A C 1
ATOM 731 O O . GLY A 1 95 ? -6.888 3.446 25.411 1.00 50.94 95 GLY A O 1
ATOM 732 N N . THR A 1 96 ? -4.782 2.860 24.903 1.00 45.88 96 THR A N 1
ATOM 733 C CA . THR A 1 96 ? -4.526 2.199 26.207 1.00 45.88 96 THR A CA 1
ATOM 734 C C . THR A 1 96 ? -3.902 3.115 27.273 1.00 45.88 96 THR A C 1
ATOM 736 O O . THR A 1 96 ? -4.062 2.861 28.465 1.00 45.88 96 THR A O 1
ATOM 739 N N . ILE A 1 97 ? -3.264 4.234 26.905 1.00 46.56 97 ILE A N 1
ATOM 740 C CA . ILE A 1 97 ? -2.695 5.198 27.873 1.00 46.56 97 ILE A CA 1
ATOM 741 C C . ILE A 1 97 ? -3.590 6.438 27.952 1.00 46.56 97 ILE A C 1
ATOM 743 O O . ILE A 1 97 ? -3.230 7.544 27.556 1.00 46.56 97 ILE A O 1
ATOM 747 N N . ARG A 1 98 ? -4.796 6.259 28.496 1.00 47.78 98 ARG A N 1
ATOM 748 C CA . ARG A 1 98 ? -5.617 7.373 28.984 1.00 47.78 98 ARG A CA 1
ATOM 749 C C . ARG A 1 98 ? -5.483 7.459 30.498 1.00 47.78 98 ARG A C 1
ATOM 751 O O . ARG A 1 98 ? -6.358 6.969 31.206 1.00 47.78 98 ARG A O 1
ATOM 758 N N . ARG A 1 99 ? -4.425 8.105 31.001 1.00 48.53 99 ARG A N 1
ATOM 759 C CA . ARG A 1 99 ? -4.447 8.785 32.311 1.00 48.53 99 ARG A CA 1
ATOM 760 C C . ARG A 1 99 ? -3.171 9.589 32.572 1.00 48.53 99 ARG A C 1
ATOM 762 O O . ARG A 1 99 ? -2.087 9.027 32.554 1.00 48.53 99 ARG A O 1
ATOM 769 N N . LEU A 1 100 ? -3.400 10.850 32.967 1.00 45.25 100 LEU A N 1
ATOM 770 C CA . LEU A 1 100 ? -2.468 11.817 33.572 1.00 45.25 100 LEU A CA 1
ATOM 771 C C . LEU A 1 100 ? -1.559 12.476 32.516 1.00 45.25 100 LEU A C 1
ATOM 773 O O . LEU A 1 100 ? -0.607 11.877 32.052 1.00 45.25 100 LEU A O 1
ATOM 777 N N . ILE A 1 101 ? -1.823 13.692 32.040 1.00 41.03 101 ILE A N 1
ATOM 778 C CA . ILE A 1 101 ? -1.724 14.960 32.777 1.00 41.03 101 ILE A CA 1
ATOM 779 C C . ILE A 1 101 ? -2.498 16.033 31.985 1.00 41.03 101 ILE A C 1
ATOM 781 O O . ILE A 1 101 ? -2.510 16.028 30.756 1.00 41.03 101 ILE A O 1
ATOM 785 N N . GLY A 1 102 ? -3.182 16.929 32.700 1.00 41.34 102 GLY A N 1
ATOM 786 C CA . GLY A 1 102 ? -3.827 18.099 32.113 1.00 41.34 102 GLY A CA 1
ATOM 787 C C . GLY A 1 102 ? -2.828 19.166 31.657 1.00 41.34 102 GLY A C 1
ATOM 788 O O . GLY A 1 102 ? -1.717 19.240 32.167 1.00 41.34 102 GLY A O 1
ATOM 789 N N . GLN A 1 103 ? -3.326 20.043 30.783 1.00 36.44 103 GLN A N 1
ATOM 790 C CA . GLN A 1 103 ? -2.706 21.234 30.180 1.00 36.44 103 GLN A CA 1
ATOM 791 C C . GLN A 1 103 ? -2.060 21.033 28.800 1.00 36.44 103 GLN A C 1
ATOM 793 O O . GLN A 1 103 ? -0.963 20.514 28.657 1.00 36.44 103 GLN A O 1
ATOM 798 N N . GLY A 1 104 ? -2.779 21.547 27.795 1.00 44.91 104 GLY A N 1
ATOM 799 C CA . GLY A 1 104 ? -2.234 22.472 26.801 1.00 44.91 104 GLY A CA 1
ATOM 800 C C . GLY A 1 104 ? -1.035 22.010 25.984 1.00 44.91 104 GLY A C 1
ATOM 801 O O . GLY A 1 104 ? 0.067 22.492 26.198 1.00 44.91 104 GLY A O 1
ATOM 802 N N . SER A 1 105 ? -1.274 21.142 25.007 1.00 41.12 105 SER A N 1
ATOM 803 C CA . SER A 1 105 ? -0.769 21.218 23.622 1.00 41.12 105 SER A CA 1
ATOM 804 C C . SER A 1 105 ? -0.942 19.848 22.969 1.00 41.12 105 SER A C 1
ATOM 806 O O . SER A 1 105 ? -0.695 18.805 23.570 1.00 41.12 105 SER A O 1
ATOM 808 N N . SER A 1 106 ? -1.473 19.853 21.753 1.00 41.94 106 SER A N 1
ATOM 809 C CA . SER A 1 106 ? -1.781 18.665 20.965 1.00 41.94 106 SER A CA 1
ATOM 810 C C . SER A 1 106 ? -0.525 17.823 20.715 1.00 41.94 106 SER A C 1
ATOM 812 O O . SER A 1 106 ? 0.427 18.351 20.146 1.00 41.94 106 SER A O 1
ATOM 814 N N . PRO A 1 107 ? -0.508 16.511 21.010 1.00 44.34 107 PRO A N 1
ATOM 815 C CA . PRO A 1 107 ? 0.429 15.616 20.366 1.00 44.34 107 PRO A CA 1
ATOM 816 C C . PRO A 1 107 ? -0.253 15.081 19.106 1.00 44.34 107 PRO A C 1
ATOM 818 O O . PRO A 1 107 ? -0.878 14.021 19.123 1.00 44.34 107 PRO A O 1
ATOM 821 N N . SER A 1 108 ? -0.128 15.823 18.006 1.00 50.09 108 SER A N 1
ATOM 822 C CA . SER A 1 108 ? -0.304 15.313 16.642 1.00 50.09 108 SER A CA 1
ATOM 823 C C . SER A 1 108 ? 0.801 14.293 16.338 1.00 50.09 108 SER A C 1
ATOM 825 O O . SER A 1 108 ? 1.692 14.521 15.527 1.00 50.09 108 SER A O 1
ATOM 827 N N . SER A 1 109 ? 0.800 13.163 17.040 1.00 48.00 109 SER A N 1
ATOM 828 C CA . SER A 1 109 ? 1.790 12.104 16.856 1.00 48.00 109 SER A CA 1
ATOM 829 C C . SER A 1 109 ? 1.266 11.112 15.820 1.00 48.00 109 SER A C 1
ATOM 831 O O . SER A 1 109 ? 0.840 10.007 16.139 1.00 48.00 109 SER A O 1
ATOM 833 N N . CYS A 1 110 ? 1.246 11.599 14.579 1.00 47.12 110 CYS A N 1
ATOM 834 C CA . CYS A 1 110 ? 1.813 10.906 13.417 1.00 47.12 110 CYS A CA 1
ATOM 835 C C . CYS A 1 110 ? 3.031 11.666 12.854 1.00 47.12 110 CYS A C 1
ATOM 837 O O . CYS A 1 110 ? 3.680 11.175 11.935 1.00 47.12 110 CYS A O 1
ATOM 839 N N . ALA A 1 111 ? 3.345 12.855 13.382 1.00 38.91 111 ALA A N 1
ATOM 840 C CA . ALA A 1 111 ? 4.547 13.590 13.029 1.00 38.91 111 ALA A CA 1
ATOM 841 C C . ALA A 1 111 ? 5.684 13.187 13.977 1.00 38.91 111 ALA A C 1
ATOM 843 O O . ALA A 1 111 ? 5.465 13.056 15.187 1.00 38.91 111 ALA A O 1
ATOM 844 N N . GLY A 1 112 ? 6.868 12.956 13.409 1.00 33.00 112 GLY A N 1
ATOM 845 C CA . GLY A 1 112 ? 8.113 13.043 14.170 1.00 33.00 112 GLY A CA 1
ATOM 846 C C . GLY A 1 112 ? 8.340 14.443 14.726 1.00 33.00 112 GLY A C 1
ATOM 847 O O . GLY A 1 112 ? 7.658 15.389 14.267 1.00 33.00 112 GLY A O 1
#

Secondary structure (DSSP, 8-state):
------------HHHHHHHHHHHHHHHHHHHTT--S-HHHHHHHHHHHHHHHHHHHHHHHTTTTTT-HHHHHHHHHHHHHHHHHHHHHHHHHHTTS------SS----TT--

pLDDT: mean 77.67, std 20.11, range [33.0, 96.81]

Foldseek 3Di:
DDDCPDPPPPPQLVVLLVLLLVLLVLLLVLLVQFPPPNVVSVVLNVVSVVVNVVSVVCVVVVVQGPDPVSSVVSVVSSVVSVLSSVLSNVRNPVPPPPDDDDDDDDPPPVPD

Sequence (112 aa):
MALIVGHRSMADPVAGVEKIVKLGLAIKEAVDTVRHNEEECNEIRRRVLRFSDILSQLQQTGMMNDSPAMSGALEDLEESLQRALQLVMACQERGTIRRLIGQGSSPSSCAG

Organism: NCBI:txid1010633